Protein AF-E6KWM5-F1 (afdb_monomer)

Solvent-accessible surface area (backbone atoms only — not comparable to full-atom values): 2885 Å² total; per-residue (Å²): 111,72,68,58,54,54,52,52,50,51,53,52,54,51,58,69,70,67,55,89,61,68,47,55,46,82,42,49,92,93,59,60,33,43,35,28,34,40,64,86,80,73,44,78,45,73,28,109

Organism: NCBI:txid888057

Structure (mmCIF, N/CA/C/O backbone):
data_AF-E6KWM5-F1
#
_entry.id   AF-E6KWM5-F1
#
loop_
_atom_site.group_PDB
_atom_site.id
_atom_site.type_symbol
_atom_site.label_atom_id
_atom_site.label_alt_id
_atom_site.label_comp_id
_atom_site.label_asym_id
_atom_site.label_entity_id
_atom_site.label_seq_id
_atom_site.pdbx_PDB_ins_code
_atom_site.Cartn_x
_atom_site.Cartn_y
_atom_site.Cartn_z
_atom_site.occupancy
_atom_site.B_iso_or_equiv
_atom_site.auth_seq_id
_atom_site.auth_comp_id
_atom_site.auth_asym_id
_atom_site.auth_atom_id
_atom_site.pdbx_PDB_model_num
ATOM 1 N N . MET A 1 1 ? -17.796 2.525 30.526 1.00 66.19 1 MET A N 1
ATOM 2 C CA . MET A 1 1 ? -16.904 3.492 29.840 1.00 66.19 1 MET A CA 1
ATOM 3 C C . MET A 1 1 ? -15.559 2.886 29.424 1.00 66.19 1 MET A C 1
ATOM 5 O O . MET A 1 1 ? -15.253 2.941 28.245 1.00 66.19 1 MET A O 1
ATOM 9 N N . LYS A 1 2 ? -14.796 2.220 30.310 1.00 78.44 2 LYS A N 1
ATOM 10 C CA . LYS A 1 2 ? -13.477 1.626 29.966 1.00 78.44 2 LYS A CA 1
ATOM 11 C C . LYS A 1 2 ? -13.491 0.630 28.787 1.00 78.44 2 LYS A C 1
ATOM 13 O O . LYS A 1 2 ? -12.591 0.655 27.960 1.00 78.44 2 LYS A O 1
ATOM 18 N N . LYS A 1 3 ? -14.536 -0.202 28.672 1.00 90.31 3 LYS A N 1
ATOM 19 C CA . LYS A 1 3 ? -14.689 -1.164 27.560 1.00 90.31 3 LYS A CA 1
ATOM 20 C C . LYS A 1 3 ? -14.814 -0.482 26.192 1.00 90.31 3 LYS A C 1
ATOM 22 O O . LYS A 1 3 ? -14.241 -0.967 25.230 1.00 90.31 3 LYS A O 1
ATOM 27 N N . LEU A 1 4 ? -15.521 0.650 26.119 1.00 95.25 4 LE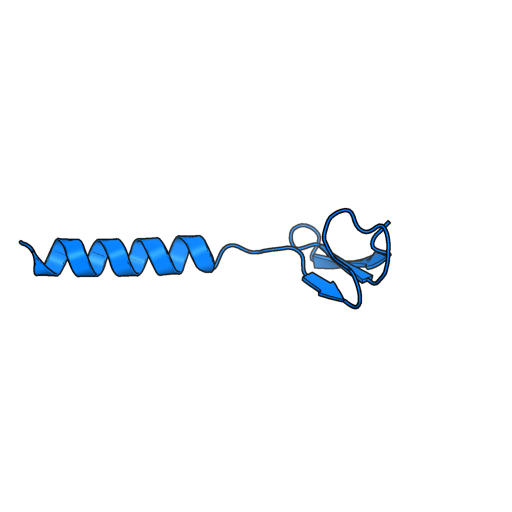U A N 1
ATOM 28 C CA . LEU A 1 4 ? -15.677 1.401 24.869 1.00 95.25 4 LEU A CA 1
ATOM 29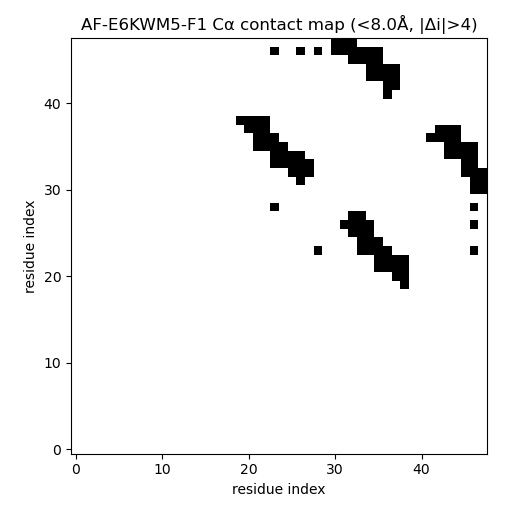 C C . LEU A 1 4 ? -14.343 1.991 24.421 1.00 95.25 4 LEU A C 1
ATOM 31 O O . LEU A 1 4 ? -14.001 1.867 23.255 1.00 95.25 4 LEU A O 1
ATOM 35 N N . ILE A 1 5 ? -13.563 2.547 25.353 1.00 94.94 5 ILE A N 1
ATOM 36 C CA . ILE A 1 5 ? -12.215 3.054 25.059 1.00 94.94 5 ILE A CA 1
ATOM 37 C C . ILE A 1 5 ? -11.349 1.937 24.469 1.00 94.94 5 ILE A C 1
ATOM 39 O O . ILE A 1 5 ? -10.740 2.139 23.428 1.00 94.94 5 ILE A O 1
ATOM 43 N N . LEU A 1 6 ? -11.353 0.742 25.070 1.00 93.88 6 LEU A N 1
ATOM 44 C CA . LEU A 1 6 ? -10.582 -0.396 24.560 1.00 93.88 6 LEU A CA 1
ATOM 45 C C . LEU A 1 6 ? -11.010 -0.809 23.141 1.00 93.88 6 LEU A C 1
ATOM 47 O O . LEU A 1 6 ? -10.157 -1.056 22.294 1.00 93.88 6 LEU A O 1
ATOM 51 N N . VAL A 1 7 ? -12.319 -0.844 22.872 1.00 96.12 7 VAL A N 1
ATOM 52 C CA . VAL A 1 7 ? -12.857 -1.150 21.536 1.00 96.12 7 VAL A CA 1
ATOM 53 C C . VAL A 1 7 ? -12.435 -0.089 20.519 1.00 96.12 7 VAL A C 1
ATOM 55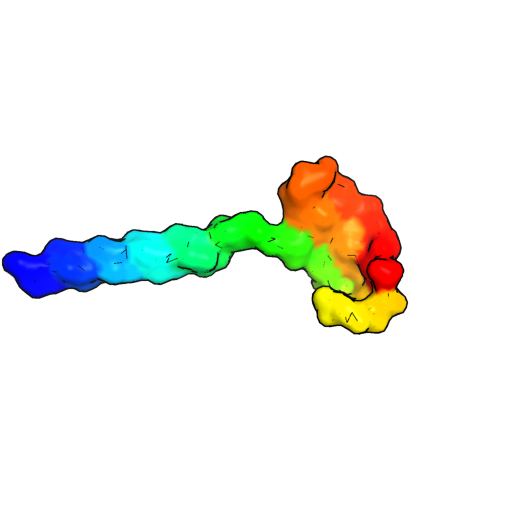 O O . VAL A 1 7 ? -11.949 -0.439 19.447 1.00 96.12 7 VAL A O 1
ATOM 58 N N . PHE A 1 8 ? -12.552 1.197 20.856 1.00 95.88 8 PHE A N 1
ATOM 59 C CA . PHE A 1 8 ? -12.122 2.282 19.972 1.00 95.88 8 PHE A CA 1
ATOM 60 C C . PHE A 1 8 ? -10.618 2.236 19.696 1.00 95.88 8 PHE A C 1
ATOM 62 O O . PHE A 1 8 ? -10.215 2.346 18.541 1.00 95.88 8 PHE A O 1
ATOM 69 N N . THR A 1 9 ? -9.789 2.006 20.717 1.00 94.56 9 THR A N 1
ATOM 70 C CA . THR A 1 9 ? -8.340 1.868 20.536 1.00 94.56 9 THR A CA 1
ATOM 71 C C . THR A 1 9 ? -8.007 0.685 19.631 1.00 94.56 9 THR A C 1
ATOM 73 O O . THR A 1 9 ? -7.203 0.837 18.716 1.00 94.56 9 THR A O 1
ATOM 76 N N . ALA A 1 10 ? -8.657 -0.468 19.818 1.00 94.62 10 ALA A N 1
ATOM 77 C CA . ALA A 1 10 ? -8.447 -1.637 18.966 1.00 94.62 10 ALA A CA 1
ATOM 78 C C . ALA A 1 10 ? -8.783 -1.335 17.495 1.00 94.62 10 ALA A C 1
ATOM 80 O O . ALA A 1 10 ? -7.966 -1.589 16.610 1.00 94.62 10 ALA A O 1
ATOM 81 N N . ILE A 1 11 ? -9.937 -0.716 17.231 1.00 95.50 11 ILE A N 1
ATOM 82 C CA . ILE A 1 11 ? -10.335 -0.324 15.872 1.00 95.50 11 ILE A CA 1
ATOM 83 C C . ILE A 1 11 ? -9.301 0.630 15.264 1.00 95.50 11 ILE A C 1
ATOM 85 O O . ILE A 1 11 ? -8.820 0.384 14.159 1.00 95.50 11 ILE A O 1
ATOM 89 N N . LEU A 1 12 ? -8.897 1.670 15.999 1.00 94.50 12 LEU A N 1
ATOM 90 C CA . LEU A 1 12 ? -7.903 2.634 15.525 1.00 94.50 12 LEU A CA 1
ATOM 91 C C . LEU A 1 12 ? -6.570 1.954 15.187 1.00 94.50 12 LEU A C 1
ATOM 93 O O . LEU A 1 12 ? -6.021 2.196 14.113 1.00 94.50 12 LEU A O 1
ATOM 97 N N . THR A 1 13 ? -6.086 1.044 16.037 1.00 93.31 13 THR A N 1
ATOM 98 C CA . THR A 1 13 ? -4.841 0.305 15.770 1.00 93.31 13 THR A CA 1
ATOM 99 C C . THR A 1 13 ? -4.927 -0.562 14.515 1.00 93.31 13 THR A C 1
ATOM 101 O O . THR A 1 13 ? -3.998 -0.554 13.711 1.00 93.31 13 THR A O 1
ATOM 104 N N . ILE A 1 14 ? -6.053 -1.249 14.290 1.00 93.50 14 ILE A N 1
ATOM 105 C CA . ILE A 1 14 ? -6.255 -2.059 13.082 1.00 93.50 14 ILE A CA 1
ATOM 106 C C . ILE A 1 14 ? -6.258 -1.155 11.843 1.00 93.50 14 ILE A C 1
ATOM 108 O O . ILE A 1 14 ? -5.540 -1.438 10.887 1.00 93.50 14 ILE A O 1
ATOM 112 N N . THR A 1 15 ? -6.996 -0.040 11.879 1.00 90.31 15 THR A N 1
ATOM 113 C CA . THR A 1 15 ? -7.095 0.889 10.737 1.00 90.31 15 THR A CA 1
ATOM 114 C C . THR A 1 15 ? -5.767 1.560 10.381 1.00 90.31 15 THR A C 1
ATOM 116 O O . THR A 1 15 ? -5.470 1.745 9.202 1.00 90.31 15 T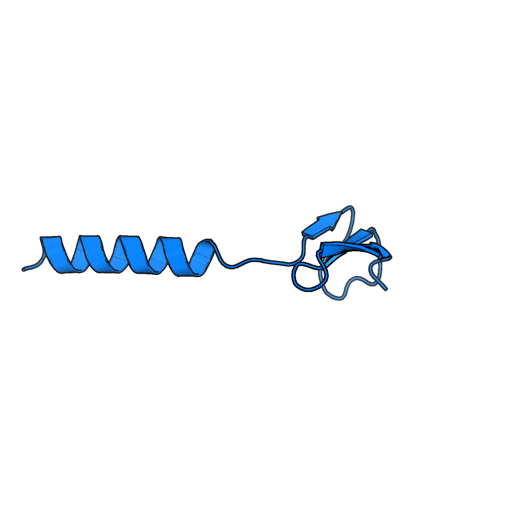HR A O 1
ATOM 119 N N . ALA A 1 16 ? -4.935 1.888 11.375 1.00 88.25 16 ALA A N 1
ATOM 120 C CA . ALA A 1 16 ? -3.610 2.458 11.145 1.00 88.25 16 ALA A CA 1
ATOM 121 C C . ALA A 1 16 ? -2.653 1.438 10.503 1.00 88.25 16 ALA A C 1
ATOM 123 O O . ALA A 1 16 ? -1.843 1.788 9.645 1.00 88.25 16 ALA A O 1
ATOM 124 N N . CYS A 1 17 ? -2.771 0.161 10.873 1.00 86.88 17 CYS A N 1
ATOM 125 C CA . CYS A 1 17 ? -1.932 -0.909 10.338 1.00 86.88 17 CYS A CA 1
ATOM 126 C C . CYS A 1 17 ? -2.393 -1.434 8.968 1.00 86.88 17 CYS A C 1
ATOM 128 O O . CYS A 1 17 ? -1.573 -1.985 8.236 1.00 86.88 17 CYS A O 1
ATOM 130 N N . SER A 1 18 ? -3.664 -1.251 8.594 1.00 86.00 18 SER A N 1
ATOM 131 C CA . SER A 1 18 ? -4.235 -1.740 7.330 1.00 86.00 18 SER A CA 1
ATOM 132 C C . SER A 1 18 ? -4.120 -0.756 6.162 1.00 86.00 18 SER A C 1
ATOM 134 O O . SER A 1 18 ? -4.734 -0.969 5.115 1.00 86.00 18 SER A O 1
ATOM 136 N N . GLN A 1 19 ? -3.393 0.351 6.328 1.00 84.44 19 GLN A N 1
ATOM 137 C CA . GLN A 1 19 ? -3.196 1.307 5.243 1.00 84.44 19 GLN A CA 1
ATOM 138 C C . GLN A 1 19 ? -2.490 0.623 4.063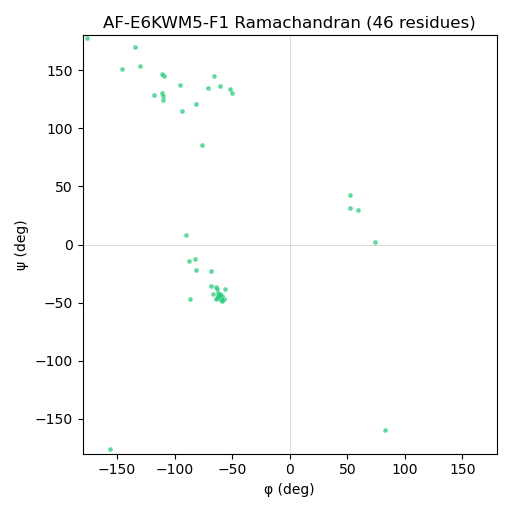 1.00 84.44 19 GLN A C 1
ATOM 140 O O . GLN A 1 19 ? -1.516 -0.102 4.288 1.00 84.44 19 GLN A O 1
ATOM 145 N N . PRO A 1 20 ? -2.925 0.861 2.810 1.00 88.19 20 PRO A N 1
ATOM 146 C CA . PRO A 1 20 ? -2.192 0.397 1.644 1.00 88.19 20 PRO A CA 1
ATOM 147 C C . PRO A 1 20 ? -0.732 0.850 1.737 1.00 88.19 20 PRO A C 1
ATOM 149 O O . PRO A 1 20 ? -0.449 2.020 2.029 1.00 88.19 20 PRO A O 1
ATOM 152 N N . LYS A 1 21 ? 0.197 -0.062 1.465 1.00 90.19 21 LYS A N 1
ATOM 153 C CA . LYS A 1 21 ? 1.641 0.193 1.416 1.00 90.19 21 LYS A CA 1
ATOM 154 C C . 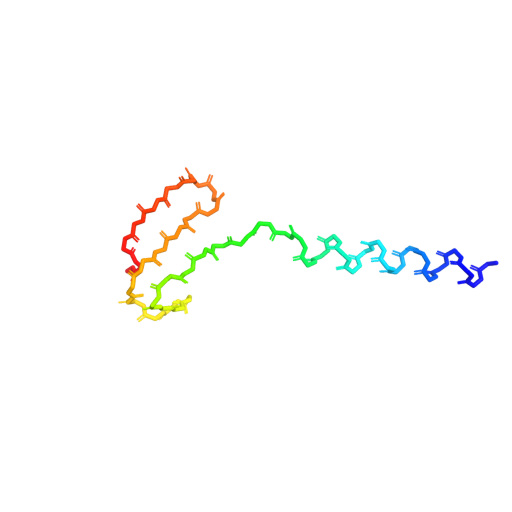LYS A 1 21 ? 2.203 -0.359 0.117 1.00 90.19 21 LYS A C 1
ATOM 156 O O . LYS A 1 21 ? 1.618 -1.268 -0.470 1.00 90.19 21 LYS A O 1
ATOM 161 N N . ASP A 1 22 ? 3.301 0.235 -0.323 1.00 94.06 22 ASP A N 1
ATOM 162 C CA . ASP A 1 22 ? 4.064 -0.319 -1.431 1.00 94.06 22 ASP A CA 1
ATOM 163 C C . ASP A 1 22 ? 4.647 -1.661 -0.988 1.00 94.06 22 ASP A C 1
ATOM 165 O O . ASP A 1 22 ? 4.985 -1.843 0.186 1.00 94.06 22 ASP A O 1
ATOM 169 N N . ILE A 1 23 ? 4.723 -2.611 -1.916 1.00 94.50 23 ILE A N 1
ATOM 170 C CA . ILE A 1 23 ? 5.263 -3.945 -1.642 1.00 94.50 23 ILE A CA 1
ATOM 171 C C . ILE A 1 23 ? 6.590 -4.066 -2.373 1.00 94.50 23 ILE A C 1
ATOM 173 O O . ILE A 1 23 ? 6.656 -3.821 -3.576 1.00 94.50 23 ILE A O 1
ATOM 177 N N . TYR A 1 24 ? 7.631 -4.460 -1.649 1.00 95.75 24 TYR A N 1
ATOM 178 C CA . TYR A 1 24 ? 8.970 -4.634 -2.192 1.00 95.75 24 TYR A CA 1
ATOM 179 C C . TYR A 1 24 ? 9.331 -6.119 -2.206 1.00 95.75 24 TYR A C 1
ATOM 181 O O . TYR A 1 24 ? 9.175 -6.813 -1.201 1.00 95.75 24 TYR A O 1
ATOM 189 N N . PHE A 1 25 ? 9.816 -6.606 -3.345 1.00 95.75 25 PHE A N 1
ATOM 190 C CA . PHE A 1 25 ? 10.328 -7.964 -3.509 1.00 95.75 25 PHE A CA 1
ATOM 191 C C . PHE A 1 25 ? 11.838 -7.896 -3.702 1.00 95.75 25 PHE A C 1
ATOM 193 O O . PHE A 1 25 ? 12.303 -7.232 -4.628 1.00 95.75 25 PHE A O 1
ATOM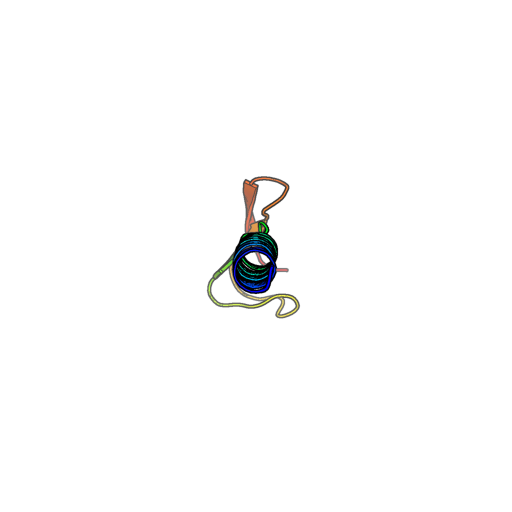 200 N N . ASN A 1 26 ? 12.594 -8.602 -2.856 1.00 94.56 26 ASN A N 1
ATOM 201 C CA . ASN A 1 26 ? 14.063 -8.585 -2.860 1.00 94.56 26 ASN A CA 1
ATOM 202 C C . ASN A 1 26 ? 14.649 -7.164 -2.804 1.00 94.56 26 ASN A C 1
ATOM 204 O O . ASN A 1 26 ? 15.596 -6.841 -3.515 1.00 94.56 26 ASN A O 1
ATOM 208 N N . GLY A 1 27 ? 14.054 -6.323 -1.961 1.00 92.94 27 GLY A N 1
ATOM 209 C CA . GLY A 1 27 ? 14.458 -4.944 -1.740 1.00 92.94 27 GLY A CA 1
ATOM 210 C C . GLY A 1 27 ? 13.617 -4.307 -0.642 1.00 92.94 27 GLY A C 1
ATOM 211 O O . GLY A 1 27 ? 12.693 -4.916 -0.101 1.00 92.94 27 GLY A O 1
ATOM 212 N N . SER A 1 28 ? 13.936 -3.063 -0.325 1.00 93.94 28 SER A N 1
ATOM 213 C CA . SER A 1 28 ? 13.156 -2.202 0.560 1.00 93.94 28 SER A CA 1
ATOM 214 C C . SER A 1 28 ? 13.000 -0.809 -0.041 1.00 93.94 28 SER A C 1
ATOM 216 O O . SER A 1 28 ? 13.680 -0.444 -1.009 1.00 93.94 28 SER A O 1
ATOM 218 N N . GLU A 1 29 ? 12.134 -0.004 0.566 1.00 93.31 29 GLU A N 1
ATOM 219 C CA . GLU A 1 29 ? 12.066 1.429 0.294 1.00 93.31 29 GLU A CA 1
ATOM 220 C C . GLU A 1 29 ? 13.470 2.054 0.392 1.00 93.31 29 GLU A C 1
ATOM 222 O O . GLU A 1 29 ? 14.220 1.767 1.328 1.00 93.31 29 GLU A O 1
ATOM 227 N N . GLY A 1 30 ? 13.861 2.823 -0.628 1.00 92.81 30 GLY A N 1
ATOM 228 C CA . GLY A 1 30 ? 15.176 3.471 -0.712 1.00 92.81 30 GLY A CA 1
ATOM 229 C C . GLY A 1 30 ? 16.368 2.555 -1.029 1.00 92.81 30 GLY A C 1
ATOM 230 O O . GLY A 1 30 ? 17.494 3.039 -1.095 1.00 92.81 30 GLY A O 1
ATOM 231 N N . SER A 1 31 ? 16.168 1.251 -1.250 1.00 93.88 31 SER A N 1
ATOM 232 C CA . SER A 1 31 ? 17.275 0.319 -1.550 1.00 93.88 31 SER A CA 1
ATOM 233 C C . SER A 1 31 ? 17.727 0.297 -3.015 1.00 93.88 31 SER A C 1
ATOM 235 O O . SER A 1 31 ? 18.772 -0.286 -3.290 1.00 93.88 31 SER A O 1
ATOM 237 N N . HIS A 1 32 ? 16.962 0.892 -3.941 1.00 94.25 32 HIS A N 1
ATOM 238 C CA . HIS A 1 32 ? 17.262 0.928 -5.386 1.00 94.25 32 HIS A CA 1
ATOM 239 C C . HIS A 1 32 ? 17.543 -0.471 -5.983 1.00 94.25 32 HIS A C 1
ATOM 241 O O . HIS A 1 32 ? 18.369 -0.646 -6.879 1.00 94.25 32 HIS A O 1
ATOM 247 N N . SER A 1 33 ? 16.905 -1.503 -5.423 1.00 93.56 33 SER A N 1
ATOM 248 C CA . SER A 1 33 ? 17.068 -2.897 -5.834 1.00 93.56 33 SER A CA 1
ATOM 249 C C . SER A 1 33 ? 15.762 -3.678 -5.696 1.00 93.56 33 SER A C 1
ATOM 251 O O . SER A 1 33 ? 14.917 -3.371 -4.850 1.00 93.56 33 SER A O 1
ATOM 253 N N . GLY A 1 34 ? 15.597 -4.701 -6.537 1.00 95.62 34 GLY A N 1
ATOM 254 C CA . GLY A 1 34 ? 14.421 -5.569 -6.535 1.00 95.62 34 GLY A CA 1
ATOM 255 C C . GLY A 1 34 ? 13.226 -5.005 -7.311 1.00 95.62 34 GLY A C 1
ATOM 256 O O . GLY A 1 34 ? 13.369 -4.155 -8.192 1.00 95.62 34 GLY A O 1
ATOM 257 N N . LEU A 1 35 ? 12.033 -5.514 -6.998 1.00 96.31 35 LEU A N 1
ATOM 258 C CA . LEU A 1 35 ? 10.770 -5.082 -7.604 1.00 96.31 35 LEU A CA 1
ATOM 259 C C . LEU A 1 35 ? 9.926 -4.304 -6.598 1.00 96.31 35 LEU A C 1
ATOM 261 O O . LEU A 1 35 ? 9.883 -4.651 -5.418 1.00 96.31 35 LEU A O 1
ATOM 265 N N . LYS A 1 36 ? 9.203 -3.298 -7.085 1.00 96.88 36 LYS A N 1
ATOM 266 C CA . LYS A 1 36 ? 8.220 -2.525 -6.328 1.00 96.88 36 LYS A CA 1
ATOM 267 C C . LYS A 1 36 ? 6.839 -2.702 -6.953 1.00 96.88 36 LYS A C 1
ATOM 269 O O . LYS A 1 36 ? 6.661 -2.477 -8.149 1.00 96.88 36 LYS A O 1
ATOM 274 N N . PHE A 1 37 ? 5.851 -3.064 -6.143 1.00 96.00 37 PHE A N 1
ATOM 275 C CA . PHE A 1 37 ? 4.441 -2.872 -6.465 1.00 96.00 37 PHE A CA 1
ATOM 276 C C . PHE A 1 37 ? 3.980 -1.547 -5.863 1.00 96.00 37 PHE A C 1
ATOM 278 O O . PHE A 1 37 ? 3.967 -1.388 -4.638 1.00 96.00 37 PHE A O 1
ATOM 285 N N . ASP A 1 38 ? 3.617 -0.602 -6.725 1.00 94.19 38 ASP A N 1
ATOM 286 C CA . ASP A 1 38 ? 3.124 0.706 -6.312 1.00 94.19 38 ASP A CA 1
ATOM 287 C C . ASP A 1 38 ? 1.638 0.619 -5.959 1.00 94.19 38 ASP A C 1
ATOM 289 O O . ASP A 1 38 ? 0.782 0.241 -6.768 1.00 94.19 38 ASP A O 1
ATOM 293 N N . LYS A 1 39 ? 1.315 0.968 -4.715 1.00 93.50 39 LYS A N 1
ATOM 294 C CA . LYS A 1 39 ? -0.050 0.863 -4.199 1.00 93.50 39 LYS A CA 1
ATOM 295 C C . LYS A 1 39 ? -1.019 1.852 -4.843 1.00 93.50 39 LYS A C 1
ATOM 297 O O . LYS A 1 39 ? -2.227 1.612 -4.767 1.00 93.50 39 LYS A O 1
ATOM 302 N N . ASN A 1 40 ? -0.526 2.958 -5.396 1.00 93.19 40 ASN A N 1
ATOM 303 C CA . ASN A 1 40 ? -1.338 4.041 -5.937 1.00 93.19 40 ASN A CA 1
ATOM 304 C C . ASN A 1 40 ? -1.696 3.745 -7.392 1.00 93.19 40 ASN A C 1
ATOM 306 O O . ASN A 1 40 ? -2.865 3.820 -7.757 1.00 93.19 40 ASN A O 1
ATOM 310 N N . THR A 1 41 ? -0.712 3.343 -8.199 1.00 95.31 41 THR A N 1
ATOM 311 C CA . THR A 1 41 ? -0.918 3.026 -9.623 1.00 95.31 41 THR A CA 1
ATOM 312 C C . THR A 1 41 ? -1.336 1.576 -9.863 1.00 95.31 41 THR A C 1
ATOM 314 O O . THR A 1 41 ? -1.806 1.255 -10.951 1.00 95.31 41 THR A O 1
ATOM 317 N N . LYS A 1 42 ? -1.192 0.697 -8.859 1.00 94.06 42 LYS A N 1
ATOM 318 C CA . LYS A 1 42 ? -1.426 -0.757 -8.960 1.00 94.06 42 LYS A CA 1
ATOM 319 C C . LYS A 1 42 ? -0.531 -1.439 -9.999 1.00 94.06 42 LYS A C 1
ATOM 321 O O . LYS A 1 42 ? -0.918 -2.447 -10.587 1.00 94.06 42 LYS A O 1
ATOM 326 N N . THR A 1 43 ? 0.667 -0.904 -10.220 1.00 96.06 43 THR A N 1
ATOM 327 C CA . THR A 1 43 ? 1.630 -1.434 -11.194 1.00 96.06 43 THR A CA 1
ATOM 328 C C . THR A 1 43 ? 2.841 -2.051 -10.508 1.00 96.06 43 THR A C 1
ATOM 330 O O . THR A 1 43 ? 3.301 -1.555 -9.480 1.00 96.06 43 THR A O 1
ATOM 333 N N . LEU A 1 44 ? 3.390 -3.103 -11.115 1.00 95.81 44 LEU A N 1
ATOM 334 C CA . LEU A 1 44 ? 4.671 -3.696 -10.735 1.00 95.81 44 LEU A CA 1
ATOM 335 C C . LEU A 1 44 ? 5.793 -3.110 -11.606 1.00 95.81 44 LEU A C 1
ATOM 337 O O . LEU A 1 44 ? 5.625 -2.992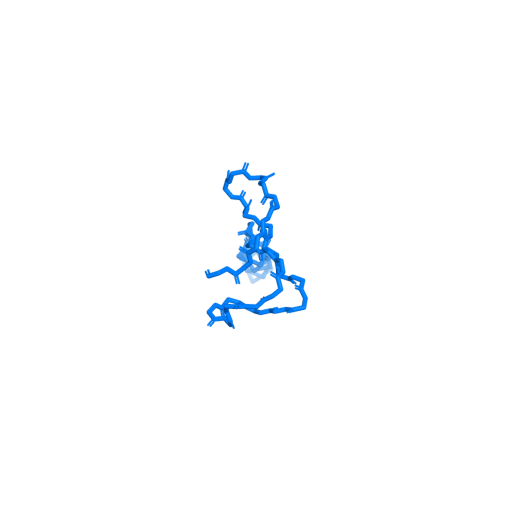 -12.818 1.00 95.81 44 LEU A O 1
ATOM 341 N N . GLY A 1 45 ? 6.936 -2.779 -11.009 1.00 95.62 45 GLY A N 1
ATOM 342 C CA . GLY A 1 45 ? 8.110 -2.274 -11.722 1.00 95.62 45 GLY A CA 1
ATOM 343 C C . GLY A 1 45 ? 9.414 -2.514 -10.964 1.00 95.62 45 GLY A C 1
ATOM 344 O O . GLY A 1 45 ? 9.421 -3.144 -9.906 1.00 95.62 45 GLY A O 1
ATOM 345 N N . ILE A 1 46 ? 10.524 -2.014 -11.510 1.00 95.12 46 ILE A N 1
ATOM 346 C CA . ILE A 1 46 ? 11.819 -2.021 -10.820 1.00 95.12 46 ILE A CA 1
ATOM 347 C C . ILE A 1 46 ? 11.777 -1.017 -9.666 1.00 95.12 46 ILE A C 1
ATOM 349 O O . ILE A 1 46 ? 11.303 0.106 -9.833 1.00 95.12 46 ILE A O 1
ATOM 353 N N . ASN A 1 47 ? 12.275 -1.429 -8.502 1.00 94.06 47 ASN A N 1
ATOM 354 C CA . ASN A 1 47 ? 12.546 -0.524 -7.392 1.00 94.06 47 ASN A CA 1
ATOM 355 C C . ASN A 1 47 ? 13.838 0.239 -7.702 1.00 94.06 47 ASN A C 1
ATOM 357 O O . ASN A 1 47 ? 14.923 -0.222 -7.355 1.00 94.06 47 ASN A O 1
ATOM 361 N N . ASN A 1 48 ? 13.707 1.342 -8.434 1.00 83.56 48 ASN A N 1
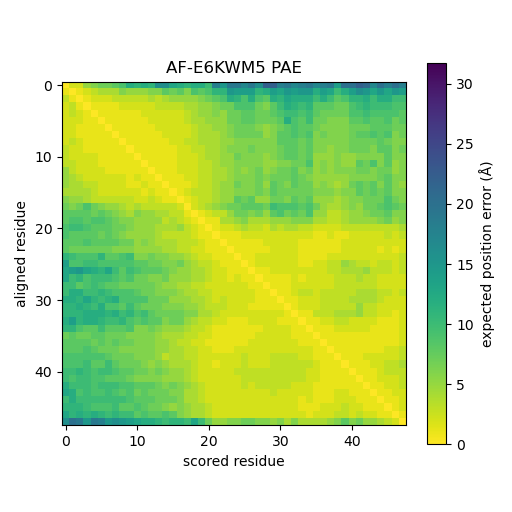ATOM 362 C CA . ASN A 1 48 ? 14.809 2.230 -8.781 1.00 83.56 48 ASN A CA 1
ATOM 363 C C . ASN A 1 48 ? 14.814 3.475 -7.905 1.00 83.56 48 ASN A C 1
ATOM 365 O O . ASN A 1 48 ? 13.726 3.904 -7.465 1.00 83.56 48 ASN A O 1
#

pLDDT: mean 92.41, std 5.36, range [66.19, 96.88]

Radius of gyration: 16.52 Å; Cα contacts (8 Å, |Δi|>4): 55; chains: 1; bounding box: 34×13×42 Å

Sequence (48 aa):
MKKLILVFTAILTITACSQPKDIYFNGSEGSHSGLKFDKNTKTLGINN

Secondary structure (DSSP, 8-state):
-HHHHHHHHHHHHHHHHTS---EEESS-TT---SEEEETTTTEEEE--

Mean predicted aligned error: 4.86 Å

Foldseek 3Di:
DVVVVVVVVVVVVVVVVPDDDKDFDPADQPGQAGWIQDRPVRDIDGSD